Protein AF-A0A427L2S9-F1 (afdb_monomer_lite)

Sequence (96 aa):
MVETRKTSGLWSWLQFVLAAAFVGWCSYKGGSEVWRALETGLLRHGKGPDVALSDRPLVFWALNGFYGGAVLAGVGFAVFCLALAFQDVRKRGVGR

Structure (mmCIF, N/CA/C/O backbone):
data_AF-A0A427L2S9-F1
#
_entry.id   AF-A0A427L2S9-F1
#
loop_
_atom_site.group_PDB
_atom_site.id
_atom_site.type_symbol
_atom_site.label_atom_id
_atom_site.label_alt_id
_atom_site.label_comp_id
_atom_site.label_asym_id
_atom_site.label_entity_id
_atom_site.label_seq_id
_atom_site.pdbx_PDB_ins_code
_atom_site.Cartn_x
_atom_site.Cartn_y
_atom_site.Cartn_z
_atom_site.occupancy
_atom_site.B_iso_or_equiv
_atom_site.auth_seq_id
_atom_site.auth_comp_id
_atom_site.auth_asym_id
_atom_site.auth_atom_id
_atom_site.pdbx_PDB_model_num
ATOM 1 N N . MET A 1 1 ? -16.813 -18.597 34.945 1.00 44.84 1 MET A N 1
ATOM 2 C CA . MET A 1 1 ? -16.475 -18.682 33.501 1.00 44.84 1 MET A CA 1
ATOM 3 C C . MET A 1 1 ? -17.027 -17.482 32.704 1.00 44.84 1 MET A C 1
ATOM 5 O O . MET A 1 1 ? -17.638 -17.672 31.663 1.00 44.84 1 MET A O 1
ATOM 9 N N . VAL A 1 2 ? -16.832 -16.238 33.167 1.00 49.12 2 VAL A N 1
ATOM 10 C CA . VAL A 1 2 ? -17.360 -15.019 32.495 1.00 49.12 2 VAL A CA 1
ATOM 11 C C . VAL A 1 2 ? -16.229 -14.112 31.979 1.00 49.12 2 VAL A C 1
ATOM 13 O O . VAL A 1 2 ? -16.416 -13.335 31.046 1.00 49.12 2 VAL A O 1
ATOM 16 N N . GLU A 1 3 ? -15.017 -14.271 32.512 1.00 46.38 3 GLU A N 1
ATOM 17 C CA . GLU A 1 3 ? -13.872 -13.397 32.224 1.00 46.38 3 GLU A CA 1
ATOM 18 C C . GLU A 1 3 ? -13.207 -13.650 30.862 1.00 46.38 3 GLU A C 1
ATOM 20 O O . GLU A 1 3 ? -12.594 -12.751 30.288 1.00 46.38 3 GLU A O 1
ATOM 25 N N . THR A 1 4 ? -13.392 -14.842 30.291 1.00 47.53 4 THR A N 1
ATOM 26 C CA . THR A 1 4 ? -12.789 -15.255 29.013 1.00 47.53 4 THR A CA 1
ATOM 27 C C . THR A 1 4 ? -13.464 -14.635 27.784 1.00 47.53 4 THR A C 1
ATOM 29 O O . THR A 1 4 ? -12.848 -14.533 26.727 1.00 47.53 4 THR A O 1
ATOM 32 N N . ARG A 1 5 ? -14.719 -14.172 27.898 1.00 50.12 5 ARG A N 1
ATOM 33 C CA . ARG A 1 5 ? -15.497 -13.647 26.756 1.00 50.12 5 ARG A CA 1
ATOM 34 C C . ARG A 1 5 ? -15.185 -12.186 26.419 1.00 50.12 5 ARG A C 1
ATOM 36 O O . ARG A 1 5 ? -15.333 -11.761 25.277 1.00 50.12 5 ARG A O 1
ATOM 43 N N . LYS A 1 6 ? -14.779 -11.392 27.413 1.00 51.19 6 LYS A N 1
ATOM 44 C CA . LYS A 1 6 ? -14.460 -9.964 27.227 1.00 51.19 6 LYS A CA 1
ATOM 45 C C . LYS A 1 6 ? -13.033 -9.776 26.705 1.00 51.19 6 LYS A C 1
ATOM 47 O O . LYS A 1 6 ? -12.785 -8.905 25.873 1.00 51.19 6 LYS A O 1
ATOM 52 N N . THR A 1 7 ? -12.120 -10.634 27.157 1.00 55.25 7 THR A N 1
ATOM 53 C CA . THR A 1 7 ? -10.724 -10.707 26.711 1.00 55.25 7 THR A CA 1
ATOM 54 C C . THR A 1 7 ? -10.610 -11.208 25.276 1.00 55.25 7 THR A C 1
ATOM 56 O O . THR A 1 7 ? -9.886 -10.592 24.499 1.00 55.25 7 THR A O 1
ATOM 59 N N . SER A 1 8 ? -11.382 -12.225 24.871 1.00 59.06 8 SER A N 1
ATOM 60 C CA . SER A 1 8 ? -11.365 -12.732 23.487 1.00 59.06 8 SER A CA 1
ATOM 61 C C . SER A 1 8 ? -11.744 -11.659 22.464 1.00 59.06 8 SER A C 1
ATOM 63 O O . SER A 1 8 ? -11.134 -11.553 21.403 1.00 59.06 8 SER A O 1
ATOM 65 N N . GLY A 1 9 ? -12.715 -10.813 22.809 1.00 65.69 9 GLY A N 1
ATOM 66 C CA . GLY A 1 9 ? -13.125 -9.717 21.955 1.00 65.69 9 GLY A CA 1
ATOM 67 C C . GLY A 1 9 ? -12.072 -8.610 21.844 1.00 65.69 9 GLY A C 1
ATOM 68 O O . GLY A 1 9 ? -11.848 -8.071 20.760 1.00 65.69 9 GLY A O 1
ATOM 69 N N . LEU A 1 10 ? -11.458 -8.201 22.956 1.00 70.69 10 LEU A N 1
ATOM 70 C CA . LEU A 1 10 ? -10.421 -7.162 22.938 1.00 70.69 10 LEU A CA 1
ATOM 71 C C . LEU A 1 10 ? -9.172 -7.644 22.181 1.00 70.69 10 LEU A C 1
ATOM 73 O O . LEU A 1 10 ? -8.588 -6.892 21.407 1.00 70.69 10 LEU A O 1
ATOM 77 N N . TRP A 1 11 ? -8.823 -8.918 22.361 1.00 72.19 11 TRP A N 1
ATOM 78 C CA . TRP A 1 11 ? -7.708 -9.572 21.686 1.00 72.19 11 TRP A CA 1
ATOM 79 C C . TRP A 1 11 ? -7.931 -9.686 20.176 1.00 72.19 11 TRP A C 1
ATOM 81 O O . TRP A 1 11 ? -7.034 -9.378 19.397 1.00 72.19 11 TRP A O 1
ATOM 91 N N . SER A 1 12 ? -9.144 -10.054 19.753 1.00 73.44 12 SER A N 1
ATOM 92 C CA . SER A 1 12 ? -9.497 -10.134 18.333 1.00 73.44 12 SER A CA 1
ATOM 93 C C . SER A 1 12 ? -9.463 -8.756 17.658 1.00 73.44 12 SER A C 1
ATOM 95 O O . SER A 1 12 ? -8.886 -8.615 16.583 1.00 73.44 12 SER A O 1
ATOM 97 N N . TRP A 1 13 ? -9.961 -7.706 18.323 1.00 79.12 13 TRP A N 1
ATOM 98 C CA . TRP A 1 13 ? -9.844 -6.328 17.827 1.00 79.12 13 TRP A CA 1
ATOM 99 C C . TRP A 1 13 ? -8.381 -5.893 17.665 1.00 79.12 13 TRP A C 1
ATOM 101 O O . TRP A 1 13 ? -8.005 -5.363 16.619 1.00 79.12 13 TRP A O 1
ATOM 111 N N . LEU A 1 14 ? -7.543 -6.172 18.670 1.00 82.62 14 LEU A N 1
ATOM 112 C CA . LEU A 1 14 ? -6.117 -5.848 18.636 1.00 82.62 14 LEU A CA 1
ATOM 113 C C . LEU A 1 14 ? -5.413 -6.551 17.464 1.00 82.62 14 LEU A C 1
ATOM 115 O O . LEU A 1 14 ? -4.614 -5.928 16.770 1.00 82.62 14 LEU A O 1
ATOM 119 N N . GLN A 1 15 ? -5.751 -7.818 17.203 1.00 80.69 15 GLN A N 1
ATOM 120 C CA . GLN A 1 15 ? -5.227 -8.584 16.068 1.00 80.69 15 GLN A CA 1
ATOM 121 C C . GLN A 1 15 ? -5.590 -7.952 14.720 1.00 80.69 15 GLN A C 1
ATOM 123 O O . GLN A 1 15 ? -4.719 -7.846 13.860 1.00 80.69 15 GLN A O 1
ATOM 128 N N . PHE A 1 16 ? -6.831 -7.489 14.530 1.00 79.19 16 PHE A N 1
ATOM 129 C CA . PHE A 1 16 ? -7.234 -6.831 13.282 1.00 79.19 16 PHE A CA 1
ATOM 130 C C . PHE A 1 16 ? -6.526 -5.492 13.067 1.00 79.19 16 PHE A C 1
ATOM 132 O O . PHE A 1 16 ? -6.132 -5.189 11.942 1.00 79.19 16 PHE A O 1
ATOM 139 N N . VAL A 1 17 ? -6.320 -4.712 14.132 1.00 80.88 17 VAL A N 1
ATOM 140 C CA . VAL A 1 17 ? -5.580 -3.442 14.058 1.00 80.88 17 VAL A CA 1
ATOM 141 C C . VAL A 1 17 ? -4.103 -3.684 13.747 1.00 80.88 17 VAL A C 1
ATOM 143 O O . VAL A 1 17 ? -3.553 -3.023 12.869 1.00 80.88 17 VAL A O 1
ATOM 146 N N . LEU A 1 18 ? -3.469 -4.659 14.404 1.00 83.12 18 LEU A N 1
ATOM 147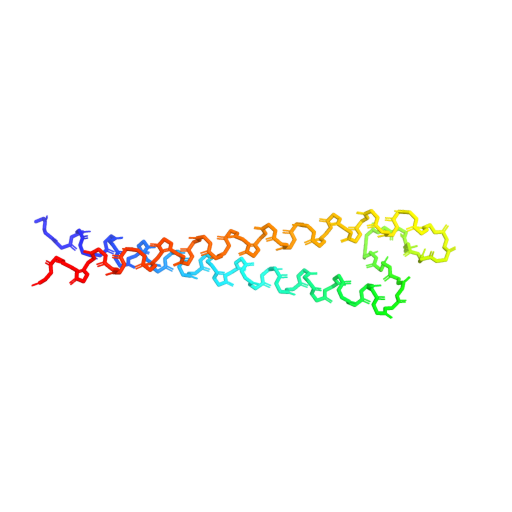 C CA . LEU A 1 18 ? -2.087 -5.063 14.118 1.00 83.12 18 LEU A CA 1
ATOM 148 C C . LEU A 1 18 ? -1.932 -5.589 12.689 1.00 83.12 18 LEU A C 1
ATOM 150 O O . LEU A 1 18 ? -0.990 -5.202 12.002 1.00 83.12 18 LEU A O 1
ATOM 154 N N . ALA A 1 19 ? -2.865 -6.420 12.219 1.00 79.19 19 ALA A N 1
ATOM 155 C CA . ALA A 1 19 ? -2.869 -6.917 10.847 1.00 79.19 19 ALA A CA 1
ATOM 156 C C . ALA A 1 19 ? -3.032 -5.772 9.837 1.00 79.19 19 ALA A C 1
ATOM 158 O O . ALA A 1 19 ? -2.273 -5.700 8.874 1.00 79.19 19 ALA A O 1
ATOM 159 N N . ALA A 1 20 ? -3.955 -4.836 10.077 1.00 79.19 20 ALA A N 1
ATOM 160 C CA . ALA A 1 20 ? -4.145 -3.668 9.220 1.00 79.19 20 ALA A CA 1
ATOM 161 C C . ALA A 1 20 ? -2.902 -2.762 9.198 1.00 79.19 20 ALA A C 1
ATOM 163 O O . ALA A 1 20 ? -2.483 -2.327 8.128 1.00 79.19 20 ALA A O 1
ATOM 164 N N . ALA A 1 21 ? -2.275 -2.522 10.353 1.00 82.19 21 ALA A N 1
ATOM 165 C CA . ALA A 1 21 ? -1.050 -1.733 10.451 1.00 82.19 21 ALA A CA 1
ATOM 166 C C . ALA A 1 21 ? 0.125 -2.410 9.727 1.00 82.19 21 ALA A C 1
ATOM 168 O O . ALA A 1 21 ? 0.851 -1.754 8.983 1.00 82.19 21 ALA A O 1
ATOM 169 N N . PHE A 1 22 ? 0.286 -3.725 9.894 1.00 84.44 22 PHE A N 1
ATOM 170 C CA . PHE A 1 22 ? 1.347 -4.490 9.244 1.00 84.44 22 PHE A CA 1
ATOM 171 C C . PHE A 1 22 ? 1.161 -4.545 7.724 1.00 84.44 22 PHE A C 1
ATOM 173 O O . PHE A 1 22 ? 2.081 -4.224 6.974 1.00 84.44 22 PHE A O 1
ATOM 180 N N . VAL A 1 23 ? -0.044 -4.876 7.255 1.00 83.94 23 VAL A N 1
ATOM 181 C CA . VAL A 1 23 ? -0.362 -4.919 5.819 1.00 83.94 23 VAL A CA 1
ATOM 182 C C . VAL A 1 23 ? -0.270 -3.524 5.200 1.00 83.94 23 VAL A C 1
ATOM 184 O O . VAL A 1 23 ? 0.262 -3.379 4.099 1.00 83.94 23 VAL A O 1
ATOM 187 N N . GLY A 1 24 ? -0.715 -2.486 5.912 1.00 78.94 24 GLY A N 1
ATOM 188 C CA . GLY A 1 24 ? -0.550 -1.093 5.500 1.00 78.94 24 GLY A CA 1
ATOM 189 C C . GLY A 1 24 ? 0.922 -0.702 5.362 1.00 78.94 24 GLY A C 1
ATOM 190 O O . GLY A 1 24 ? 1.307 -0.119 4.352 1.00 78.94 24 GLY A O 1
ATOM 191 N N . TRP A 1 25 ? 1.771 -1.094 6.316 1.00 80.12 25 TRP A N 1
ATOM 192 C CA . TRP A 1 25 ? 3.215 -0.856 6.262 1.00 80.12 25 TRP A CA 1
ATOM 193 C C . TRP A 1 25 ? 3.892 -1.587 5.095 1.00 80.12 25 TRP A C 1
ATOM 195 O O . TRP A 1 25 ? 4.676 -0.986 4.358 1.00 80.12 25 TRP A O 1
ATOM 205 N N . CYS A 1 26 ? 3.561 -2.864 4.879 1.00 79.44 26 CYS A N 1
ATOM 206 C CA . CYS A 1 26 ? 4.042 -3.635 3.731 1.00 79.44 26 CYS A CA 1
ATOM 207 C C . CYS A 1 26 ? 3.606 -3.004 2.402 1.00 79.44 26 CYS A C 1
ATOM 209 O O . CYS A 1 26 ? 4.417 -2.883 1.484 1.00 79.44 26 CYS A O 1
ATOM 211 N N . SER A 1 27 ? 2.357 -2.543 2.321 1.00 81.56 27 SER A N 1
ATOM 212 C CA . SER A 1 27 ? 1.818 -1.868 1.136 1.00 81.56 27 SER A CA 1
ATOM 213 C C . SER A 1 27 ? 2.500 -0.521 0.892 1.00 81.56 27 SER A C 1
ATOM 215 O O . SER A 1 27 ? 2.836 -0.204 -0.245 1.00 81.56 27 SER A O 1
ATOM 217 N N . TYR A 1 28 ? 2.780 0.250 1.946 1.00 79.94 28 TYR A N 1
ATOM 218 C CA . TYR A 1 28 ? 3.517 1.511 1.852 1.00 79.94 28 TYR A CA 1
ATOM 219 C C . TYR A 1 28 ? 4.949 1.301 1.349 1.00 79.94 28 TYR A C 1
ATOM 221 O O . TYR A 1 28 ? 5.388 1.983 0.424 1.00 79.94 28 TYR A O 1
ATOM 229 N N . LYS A 1 29 ? 5.667 0.316 1.904 1.00 82.62 29 LYS A N 1
ATOM 230 C CA . LYS A 1 29 ? 7.006 -0.059 1.431 1.00 82.62 29 LYS A CA 1
ATOM 231 C C . LYS A 1 29 ? 6.982 -0.483 -0.039 1.00 82.62 29 LYS A C 1
ATOM 233 O O . LYS A 1 29 ? 7.754 0.067 -0.821 1.00 82.62 29 LYS A O 1
ATOM 238 N N . GLY A 1 30 ? 6.062 -1.368 -0.427 1.00 76.50 30 GLY A N 1
ATOM 239 C CA . GLY A 1 30 ? 5.903 -1.791 -1.821 1.00 76.50 30 GLY A CA 1
ATOM 240 C C . GLY A 1 30 ? 5.588 -0.623 -2.761 1.00 76.50 30 GLY A C 1
ATOM 241 O O . GLY A 1 30 ? 6.246 -0.459 -3.783 1.00 76.50 30 GLY A O 1
ATOM 242 N N . GLY A 1 31 ? 4.653 0.251 -2.382 1.00 75.50 31 GLY A N 1
ATOM 243 C CA . GLY A 1 31 ? 4.313 1.447 -3.154 1.00 75.50 31 GLY A CA 1
ATOM 244 C C . GLY A 1 31 ? 5.482 2.423 -3.292 1.00 75.50 31 GLY A C 1
ATOM 245 O O . GLY A 1 31 ? 5.691 2.978 -4.366 1.00 75.50 31 GLY A O 1
ATOM 246 N N . SER A 1 32 ? 6.292 2.592 -2.243 1.00 79.94 32 SER A N 1
ATOM 247 C CA . SER A 1 32 ? 7.477 3.457 -2.287 1.00 79.94 32 SER A CA 1
ATOM 248 C C . SER A 1 32 ? 8.565 2.933 -3.233 1.00 79.94 32 SER A C 1
ATOM 250 O O . SER A 1 32 ? 9.242 3.723 -3.891 1.00 79.94 32 SER A O 1
ATOM 252 N N . GLU A 1 33 ? 8.713 1.610 -3.353 1.00 75.81 33 GLU A N 1
ATOM 253 C CA . GLU A 1 33 ? 9.626 0.999 -4.324 1.00 75.81 33 GLU A CA 1
ATOM 254 C C . GLU A 1 33 ? 9.099 1.118 -5.754 1.00 75.81 33 GLU A C 1
ATOM 256 O O . GLU A 1 33 ? 9.861 1.472 -6.653 1.00 75.81 33 GLU A O 1
ATOM 261 N N . VAL A 1 34 ? 7.794 0.915 -5.959 1.00 75.50 34 VAL A N 1
ATOM 262 C CA . VAL A 1 34 ? 7.131 1.140 -7.253 1.00 75.50 34 VAL A CA 1
ATOM 263 C C . VAL A 1 34 ? 7.269 2.600 -7.693 1.00 75.50 34 VAL A C 1
ATOM 265 O O . VAL A 1 34 ? 7.596 2.865 -8.850 1.00 75.50 34 VAL A O 1
ATOM 268 N N . TRP A 1 35 ? 7.089 3.546 -6.768 1.00 74.75 35 TRP A N 1
ATOM 269 C CA . TRP A 1 35 ? 7.260 4.975 -7.026 1.00 74.75 35 TRP A CA 1
ATOM 270 C C . TRP A 1 35 ? 8.704 5.320 -7.392 1.00 74.75 35 TRP A C 1
ATOM 272 O O . TRP A 1 35 ? 8.935 5.983 -8.399 1.00 74.75 35 TRP A O 1
ATOM 282 N N . ARG A 1 36 ? 9.692 4.802 -6.648 1.00 75.31 36 ARG A N 1
ATOM 283 C CA . ARG A 1 36 ? 11.114 4.970 -7.002 1.00 75.31 36 ARG A CA 1
ATOM 284 C C . ARG A 1 36 ? 11.448 4.365 -8.362 1.00 75.31 36 ARG A C 1
ATOM 286 O O . ARG A 1 36 ? 12.247 4.949 -9.090 1.00 75.31 36 ARG A O 1
ATOM 293 N N . ALA A 1 37 ? 10.863 3.222 -8.717 1.00 69.62 37 ALA A N 1
ATOM 294 C CA . ALA A 1 37 ? 11.062 2.606 -10.029 1.00 69.62 37 ALA A CA 1
ATOM 295 C C . ALA A 1 37 ? 10.467 3.460 -11.164 1.00 69.62 37 ALA A C 1
ATOM 297 O O . ALA A 1 37 ? 11.079 3.578 -12.223 1.00 69.62 37 ALA A O 1
ATOM 298 N N . LEU A 1 38 ? 9.312 4.093 -10.929 1.00 70.88 38 LEU A N 1
ATOM 299 C CA . LEU A 1 38 ? 8.696 5.071 -11.835 1.00 70.88 38 LEU A CA 1
ATOM 300 C C . LEU A 1 38 ? 9.551 6.332 -11.995 1.00 70.88 38 LEU A C 1
ATOM 302 O O . LEU A 1 38 ? 9.802 6.755 -13.117 1.00 70.88 38 LEU A O 1
ATOM 306 N N . GLU A 1 39 ? 10.026 6.900 -10.887 1.00 76.06 39 GLU A N 1
ATOM 307 C CA . GLU A 1 39 ? 10.810 8.141 -10.870 1.00 76.06 39 GLU A CA 1
ATOM 308 C C . GLU A 1 39 ? 12.181 7.977 -11.539 1.00 76.06 39 GLU A C 1
ATOM 310 O O . GLU A 1 39 ? 12.662 8.876 -12.223 1.00 76.06 39 GLU A O 1
ATOM 315 N N . THR A 1 40 ? 12.802 6.805 -11.390 1.00 71.25 40 THR A N 1
ATOM 316 C CA . THR A 1 40 ? 14.114 6.511 -11.987 1.00 71.25 40 THR A CA 1
ATOM 317 C C . THR A 1 40 ? 14.034 5.907 -13.390 1.00 71.25 40 THR A C 1
ATOM 319 O O . THR A 1 40 ? 15.064 5.787 -14.051 1.00 71.25 40 THR A O 1
ATOM 322 N N . GLY A 1 41 ? 12.845 5.495 -13.851 1.00 63.31 41 GLY A N 1
ATOM 323 C CA . GLY A 1 41 ? 12.672 4.775 -15.122 1.00 63.31 41 GLY A CA 1
ATOM 324 C C . GLY A 1 41 ? 13.415 3.431 -15.178 1.00 63.31 41 GLY A C 1
ATOM 325 O O . GLY A 1 41 ? 13.635 2.876 -16.258 1.00 63.31 41 GLY A O 1
ATOM 326 N N . LEU A 1 42 ? 13.830 2.916 -14.019 1.00 63.53 42 LEU A N 1
ATOM 327 C CA . LEU A 1 42 ? 14.673 1.740 -13.864 1.00 63.53 42 LEU A CA 1
ATOM 328 C C . LEU A 1 42 ? 14.080 0.840 -12.784 1.00 63.53 42 LEU A C 1
ATOM 330 O O . LEU A 1 42 ? 14.053 1.173 -11.599 1.00 63.53 42 LEU A O 1
ATOM 334 N N . LEU A 1 43 ? 13.640 -0.348 -13.193 1.00 62.91 43 LEU A N 1
ATOM 335 C CA . LEU A 1 43 ? 13.298 -1.416 -12.262 1.00 62.91 43 LEU A CA 1
ATOM 336 C C . LEU A 1 43 ? 14.595 -2.102 -11.838 1.00 62.91 43 LEU A C 1
ATOM 338 O O . LEU A 1 43 ? 15.023 -3.087 -12.440 1.00 62.91 43 LEU A O 1
ATOM 342 N N . ARG A 1 44 ? 15.224 -1.556 -10.793 1.00 60.47 44 ARG A N 1
ATOM 343 C CA . ARG A 1 44 ? 16.358 -2.198 -10.127 1.00 60.47 44 ARG A CA 1
ATOM 344 C C . ARG A 1 44 ? 15.864 -3.402 -9.341 1.00 60.47 44 ARG A C 1
ATOM 346 O O . ARG A 1 44 ? 15.219 -3.254 -8.304 1.00 60.47 44 ARG A O 1
ATOM 353 N N . HIS A 1 45 ? 16.153 -4.598 -9.830 1.00 60.84 45 HIS A N 1
ATOM 354 C CA . HIS A 1 45 ? 15.862 -5.833 -9.113 1.00 60.84 45 HIS A CA 1
ATOM 355 C C . HIS A 1 45 ? 17.154 -6.370 -8.510 1.00 60.84 45 HIS A C 1
ATOM 357 O O . HIS A 1 45 ? 18.046 -6.808 -9.221 1.00 60.84 45 HIS A O 1
ATOM 363 N N . GLY A 1 46 ? 17.239 -6.436 -7.178 1.00 52.91 46 GLY A N 1
ATOM 364 C CA . GLY A 1 46 ? 18.413 -6.991 -6.485 1.00 52.91 46 GLY A CA 1
ATOM 365 C C . GLY A 1 46 ? 18.694 -8.483 -6.755 1.00 52.91 46 GLY A C 1
ATOM 366 O O . GLY A 1 46 ? 19.646 -9.020 -6.200 1.00 52.91 46 GLY A O 1
ATOM 367 N N . LYS A 1 47 ? 17.867 -9.169 -7.562 1.00 50.25 47 LYS A N 1
ATOM 368 C CA . LYS A 1 47 ? 17.974 -10.602 -7.905 1.00 50.25 47 LYS A CA 1
ATOM 369 C C . LYS A 1 47 ? 17.766 -10.926 -9.401 1.00 50.25 47 LYS A C 1
ATOM 371 O O . LYS A 1 47 ? 17.673 -12.103 -9.735 1.00 50.25 47 LYS A O 1
ATOM 376 N N . GLY A 1 48 ? 17.691 -9.939 -10.302 1.00 54.34 48 GLY A N 1
ATOM 377 C CA . GLY A 1 48 ? 17.467 -10.167 -11.741 1.00 54.34 48 GLY A CA 1
ATOM 378 C C . GLY A 1 48 ? 18.053 -9.056 -12.623 1.00 54.34 48 GLY A C 1
ATOM 379 O O . GLY A 1 48 ? 18.447 -8.027 -12.083 1.00 54.34 48 GLY A O 1
ATOM 380 N N . PRO A 1 49 ? 18.147 -9.253 -13.954 1.00 57.84 49 PRO A N 1
ATOM 381 C CA . PRO A 1 49 ? 18.683 -8.244 -14.864 1.00 57.84 49 PRO A CA 1
ATOM 382 C C . PRO A 1 49 ? 17.867 -6.953 -14.758 1.00 57.84 49 PRO A C 1
ATOM 384 O O . PRO A 1 49 ? 16.638 -6.995 -14.836 1.00 57.84 49 PRO A O 1
ATOM 387 N N . ASP A 1 50 ? 18.558 -5.831 -14.558 1.00 64.25 50 ASP A N 1
ATOM 388 C CA . ASP A 1 50 ? 17.936 -4.514 -14.453 1.00 64.25 50 ASP A CA 1
ATOM 389 C C . ASP A 1 50 ? 17.099 -4.243 -15.708 1.00 64.25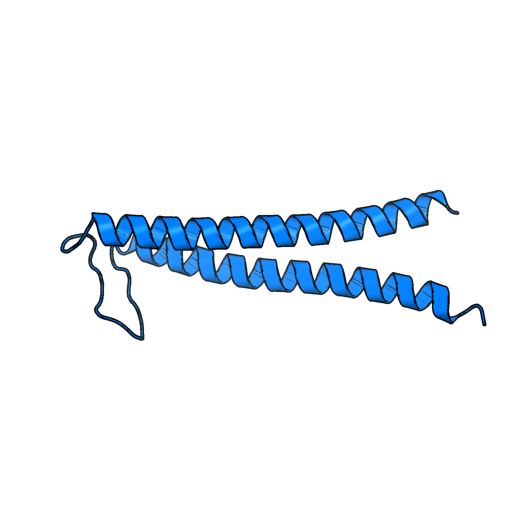 50 ASP A C 1
ATOM 391 O O . ASP A 1 50 ? 17.590 -4.325 -16.836 1.00 64.25 50 ASP A O 1
ATOM 395 N N . VAL A 1 51 ? 15.811 -3.950 -15.518 1.00 60.25 51 VAL A N 1
ATOM 396 C CA . VAL A 1 51 ? 14.905 -3.661 -16.633 1.00 60.25 51 VAL A CA 1
ATOM 397 C C . VAL A 1 51 ? 14.790 -2.151 -16.759 1.00 60.25 51 VAL A C 1
ATOM 399 O O . VAL A 1 51 ? 14.077 -1.493 -15.995 1.00 60.25 51 VAL A O 1
ATOM 402 N N . ALA A 1 52 ? 15.518 -1.599 -17.724 1.00 61.91 52 ALA A N 1
ATOM 403 C CA . ALA A 1 52 ? 15.385 -0.207 -18.115 1.00 61.91 52 ALA A CA 1
ATOM 404 C C . ALA A 1 52 ? 14.125 -0.010 -18.968 1.00 61.91 52 ALA A C 1
ATOM 406 O O . ALA A 1 52 ? 13.826 -0.817 -19.857 1.00 61.91 52 ALA A O 1
ATOM 407 N N . LEU A 1 53 ? 13.412 1.097 -18.735 1.00 58.66 53 LEU A N 1
ATOM 408 C CA . LEU A 1 53 ? 12.282 1.522 -19.569 1.00 58.66 53 LEU A CA 1
ATOM 409 C C . LEU A 1 53 ? 12.679 1.629 -21.055 1.00 58.66 53 LEU A C 1
ATOM 411 O O . LEU A 1 53 ? 11.861 1.356 -21.931 1.00 58.66 53 LEU A O 1
ATOM 415 N N . SER A 1 54 ? 13.940 1.985 -21.326 1.00 60.38 54 SER A N 1
ATOM 416 C CA . SER A 1 54 ? 14.513 2.121 -22.669 1.00 60.38 54 SER A CA 1
ATOM 417 C C . SER A 1 54 ? 14.699 0.795 -23.408 1.00 60.38 54 SER A C 1
ATOM 419 O O . SER A 1 54 ? 14.616 0.785 -24.631 1.00 60.38 54 SER A O 1
ATOM 421 N N . ASP A 1 55 ? 14.928 -0.311 -22.695 1.00 70.88 55 ASP A N 1
ATOM 422 C CA . ASP A 1 55 ? 15.175 -1.621 -23.312 1.00 70.88 55 ASP A CA 1
ATOM 423 C C . ASP A 1 55 ? 13.888 -2.425 -23.508 1.00 70.88 55 ASP A C 1
ATOM 425 O O . ASP A 1 55 ? 13.682 -3.050 -24.549 1.00 70.88 55 ASP A O 1
ATOM 429 N N . ARG A 1 56 ? 13.010 -2.459 -22.495 1.00 68.50 56 ARG A N 1
ATOM 430 C CA . ARG A 1 56 ? 11.790 -3.289 -22.518 1.00 68.50 56 ARG A CA 1
ATOM 431 C C . ARG A 1 56 ? 10.589 -2.563 -21.902 1.00 68.50 56 ARG A C 1
ATOM 433 O O . ARG A 1 56 ? 10.152 -2.921 -20.804 1.00 68.50 56 ARG A O 1
ATOM 440 N N . PRO A 1 57 ? 9.989 -1.597 -22.622 1.00 70.44 57 PRO A N 1
ATOM 441 C CA . PRO A 1 57 ? 8.923 -0.745 -22.091 1.00 70.44 57 PRO A CA 1
ATO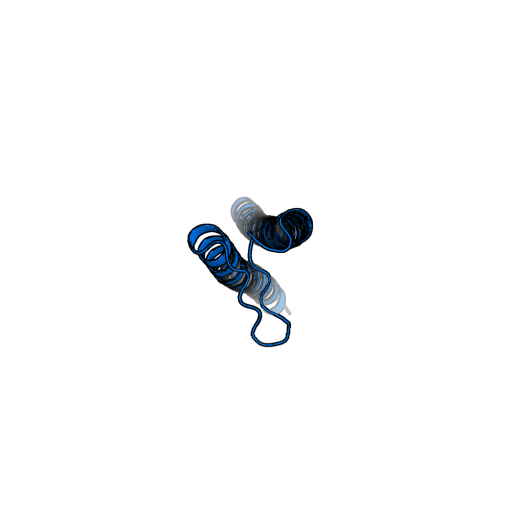M 442 C C . PRO A 1 57 ? 7.653 -1.524 -21.718 1.00 70.44 57 PRO A C 1
ATOM 444 O O . PRO A 1 57 ? 7.051 -1.257 -20.681 1.00 70.44 57 PRO A O 1
ATOM 447 N N . LEU A 1 58 ? 7.268 -2.531 -22.513 1.00 76.25 58 LEU A N 1
ATOM 44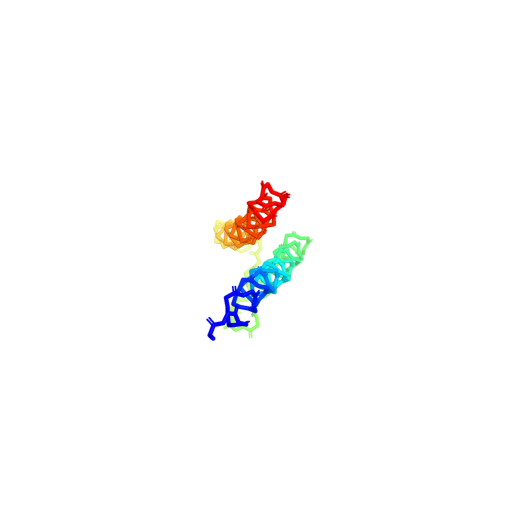8 C CA . LEU A 1 58 ? 6.093 -3.365 -22.221 1.00 76.25 58 LEU A CA 1
ATOM 449 C C . LEU A 1 58 ? 6.269 -4.177 -20.929 1.00 76.25 58 LEU A C 1
ATOM 451 O O . LEU A 1 58 ? 5.343 -4.290 -20.131 1.00 76.25 58 LEU A O 1
ATOM 455 N N . VAL A 1 59 ? 7.469 -4.722 -20.716 1.00 74.69 59 VAL A N 1
ATOM 456 C CA . VAL A 1 59 ? 7.799 -5.522 -19.528 1.00 74.69 59 VAL A CA 1
ATOM 457 C C . VAL A 1 59 ? 7.849 -4.629 -18.291 1.00 74.69 59 VAL A C 1
ATOM 459 O O . VAL A 1 59 ? 7.305 -5.003 -17.255 1.00 74.69 59 VAL A O 1
ATOM 462 N N . PHE A 1 60 ? 8.427 -3.430 -18.411 1.00 74.19 60 PHE A N 1
ATOM 463 C CA . PHE A 1 60 ? 8.443 -2.438 -17.338 1.00 74.19 60 PHE A CA 1
ATOM 464 C C . PHE A 1 60 ? 7.024 -2.081 -16.880 1.00 74.19 60 PHE A C 1
ATOM 466 O O . PHE A 1 60 ? 6.723 -2.167 -15.691 1.00 74.19 60 PHE A O 1
ATOM 473 N N . TRP A 1 61 ? 6.129 -1.741 -17.814 1.00 74.81 61 TRP A N 1
ATOM 474 C CA . TRP A 1 61 ? 4.745 -1.389 -17.488 1.00 74.81 61 TRP A CA 1
ATOM 475 C C . TRP A 1 61 ? 3.938 -2.571 -16.948 1.00 74.81 61 TRP A C 1
ATOM 477 O O . TRP A 1 61 ? 3.169 -2.390 -16.006 1.00 74.81 61 TRP A O 1
ATOM 487 N N . ALA A 1 62 ? 4.133 -3.778 -17.485 1.00 79.56 62 ALA A N 1
ATOM 488 C CA . ALA A 1 62 ? 3.467 -4.979 -16.985 1.00 79.56 62 ALA A CA 1
ATOM 489 C C . ALA A 1 62 ? 3.871 -5.297 -15.537 1.00 79.56 62 ALA A C 1
ATOM 491 O O . ALA A 1 62 ? 3.001 -5.536 -14.699 1.00 79.56 62 ALA A O 1
ATOM 492 N N . LEU A 1 63 ? 5.171 -5.245 -15.215 1.00 76.81 63 LEU A N 1
ATOM 493 C CA . LEU A 1 63 ? 5.644 -5.436 -13.841 1.00 76.81 63 LEU A CA 1
ATOM 494 C C . LEU A 1 63 ? 5.143 -4.322 -12.926 1.00 76.81 63 LEU A C 1
ATOM 496 O O . LEU A 1 63 ? 4.641 -4.609 -11.843 1.00 76.81 63 LEU A O 1
ATOM 500 N N . ASN A 1 64 ? 5.252 -3.064 -13.350 1.00 77.12 64 ASN A N 1
ATOM 501 C CA . ASN A 1 64 ? 4.828 -1.930 -12.537 1.00 77.12 64 ASN A CA 1
ATOM 502 C C . ASN A 1 64 ? 3.321 -1.992 -12.236 1.00 77.12 64 ASN A C 1
ATOM 504 O O . ASN A 1 64 ? 2.916 -1.866 -11.083 1.00 77.12 64 ASN A O 1
ATOM 508 N N . GLY A 1 65 ? 2.501 -2.310 -13.241 1.00 79.00 65 GLY A N 1
ATOM 509 C CA . GLY A 1 65 ? 1.066 -2.531 -13.077 1.00 79.00 65 GLY A CA 1
ATOM 510 C C . GLY A 1 65 ? 0.744 -3.714 -12.162 1.00 79.00 65 GLY A C 1
ATOM 511 O O . GLY A 1 65 ? -0.128 -3.599 -11.304 1.00 79.00 65 GLY A O 1
ATOM 512 N N . PHE A 1 66 ? 1.472 -4.827 -12.279 1.00 83.12 66 PHE A N 1
ATOM 513 C CA . PHE A 1 66 ? 1.302 -5.982 -11.395 1.00 83.12 66 PHE A CA 1
ATOM 514 C C . PHE A 1 66 ? 1.652 -5.651 -9.936 1.00 83.12 66 PHE A C 1
ATOM 516 O O . PHE A 1 66 ? 0.861 -5.927 -9.034 1.00 83.12 66 PHE A O 1
ATOM 523 N N . TYR A 1 67 ? 2.796 -5.003 -9.695 1.00 77.38 67 TYR A N 1
ATOM 524 C CA . TYR A 1 67 ? 3.209 -4.578 -8.355 1.00 77.38 67 TYR A CA 1
ATOM 525 C C . TYR A 1 67 ? 2.274 -3.513 -7.775 1.00 77.38 67 TYR A C 1
ATOM 527 O O . TYR A 1 67 ? 1.860 -3.627 -6.622 1.00 77.38 67 TYR A O 1
ATOM 535 N N . GLY A 1 68 ? 1.886 -2.515 -8.569 1.00 79.88 68 GLY A N 1
ATOM 536 C CA . GLY A 1 68 ? 0.909 -1.503 -8.176 1.00 79.88 68 GLY A CA 1
ATOM 537 C C . GLY A 1 68 ? -0.449 -2.120 -7.833 1.00 79.88 68 GLY A C 1
ATOM 538 O O . GLY A 1 68 ? -1.038 -1.788 -6.806 1.00 79.88 68 GLY A O 1
ATOM 539 N N . GLY A 1 69 ? -0.911 -3.087 -8.631 1.00 84.25 69 GLY A N 1
ATOM 540 C CA . GLY A 1 69 ? -2.130 -3.851 -8.365 1.00 84.25 69 GLY A CA 1
ATOM 541 C C . GLY A 1 69 ? -2.048 -4.668 -7.074 1.00 84.25 69 GLY A C 1
ATOM 542 O O . GLY A 1 69 ? -2.983 -4.649 -6.275 1.00 84.25 69 GLY A O 1
ATOM 543 N N . ALA A 1 70 ? -0.916 -5.328 -6.818 1.00 80.88 70 ALA A N 1
ATOM 544 C CA . ALA A 1 70 ? -0.687 -6.067 -5.578 1.00 80.88 70 ALA A CA 1
ATOM 545 C C . ALA A 1 70 ? -0.689 -5.145 -4.344 1.00 80.88 70 ALA A C 1
ATOM 547 O O . ALA A 1 70 ? -1.286 -5.484 -3.321 1.00 80.88 70 ALA A O 1
ATOM 548 N N . VAL A 1 71 ? -0.084 -3.957 -4.450 1.00 81.44 71 VAL A N 1
ATOM 549 C CA . VAL A 1 71 ? -0.119 -2.933 -3.394 1.00 81.44 71 VAL A CA 1
ATOM 550 C C . VAL A 1 71 ? -1.553 -2.462 -3.145 1.00 81.44 71 VAL A C 1
ATOM 552 O O . VAL A 1 71 ? -1.978 -2.413 -1.994 1.00 81.44 71 VAL A O 1
ATOM 555 N N . LEU A 1 72 ? -2.333 -2.180 -4.194 1.00 82.06 72 LEU A N 1
ATOM 556 C CA . LEU A 1 72 ? -3.741 -1.788 -4.057 1.00 82.06 72 LEU A CA 1
ATOM 557 C C . LEU A 1 72 ? -4.593 -2.882 -3.404 1.00 82.06 72 LEU A C 1
ATOM 559 O O . LEU A 1 72 ? -5.417 -2.580 -2.542 1.00 82.06 72 LEU A O 1
ATOM 563 N N . ALA A 1 73 ? -4.371 -4.149 -3.761 1.00 85.50 73 ALA A N 1
ATOM 564 C CA . ALA A 1 73 ? -5.038 -5.277 -3.118 1.00 85.50 73 ALA A CA 1
ATOM 565 C C . ALA A 1 73 ? -4.676 -5.375 -1.625 1.00 85.50 73 ALA A C 1
ATOM 567 O O . ALA A 1 73 ? -5.560 -5.570 -0.788 1.00 85.50 73 ALA A O 1
ATOM 568 N N . GLY A 1 74 ? -3.400 -5.169 -1.278 1.00 79.44 74 GLY A N 1
ATOM 569 C CA . GLY A 1 74 ? -2.929 -5.102 0.108 1.00 79.44 74 GLY A CA 1
ATOM 570 C C . GLY A 1 74 ? -3.580 -3.966 0.899 1.00 79.44 74 GLY A C 1
ATOM 571 O O . GLY A 1 74 ? -4.094 -4.190 1.995 1.00 79.44 74 GLY A O 1
ATOM 572 N N . VAL A 1 75 ? -3.656 -2.764 0.322 1.00 80.38 75 VAL A N 1
ATOM 573 C CA . VAL A 1 75 ? -4.362 -1.621 0.924 1.00 80.38 75 VAL A CA 1
ATOM 574 C C . VAL A 1 75 ? -5.843 -1.941 1.125 1.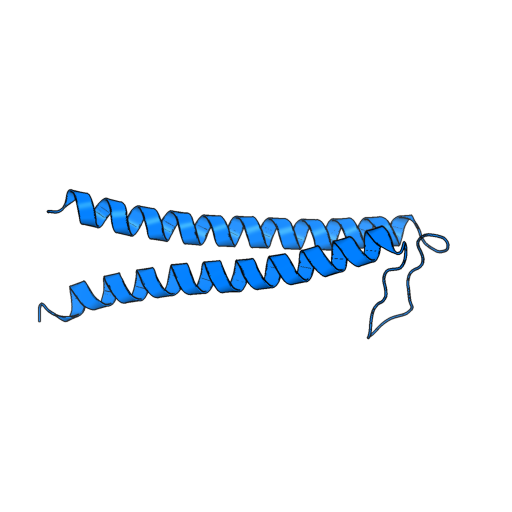00 80.38 75 VAL A C 1
ATOM 576 O O . VAL A 1 75 ? -6.371 -1.713 2.212 1.00 80.38 75 VAL A O 1
ATOM 579 N N . GLY A 1 76 ? -6.506 -2.519 0.121 1.00 83.38 76 GLY A N 1
ATOM 580 C CA . GLY A 1 76 ? -7.904 -2.939 0.221 1.00 83.38 76 GLY A CA 1
ATOM 581 C C . GLY A 1 76 ? -8.132 -3.925 1.368 1.00 83.38 76 GLY A C 1
ATOM 582 O O . GLY A 1 76 ? -9.065 -3.761 2.154 1.00 83.38 76 GLY A O 1
ATOM 583 N N . PHE A 1 77 ? -7.233 -4.897 1.529 1.00 82.50 77 PHE A N 1
ATOM 584 C CA . PHE A 1 77 ? -7.285 -5.852 2.631 1.00 82.50 77 PHE A CA 1
ATOM 585 C C . PHE A 1 77 ? -7.051 -5.190 3.999 1.00 82.50 77 PHE A C 1
ATOM 587 O O . PHE A 1 77 ? -7.784 -5.466 4.949 1.00 82.50 77 PHE A O 1
ATOM 594 N N . ALA A 1 78 ? -6.093 -4.264 4.105 1.00 81.50 78 ALA A N 1
ATOM 595 C CA . ALA A 1 78 ? -5.851 -3.510 5.336 1.00 81.50 78 ALA A CA 1
ATOM 596 C C . ALA A 1 78 ? -7.075 -2.675 5.748 1.00 81.50 78 ALA A C 1
ATOM 598 O O . ALA A 1 78 ? -7.479 -2.697 6.913 1.00 81.50 78 ALA A O 1
ATOM 599 N N . VAL A 1 79 ? -7.705 -1.990 4.789 1.00 82.31 79 VAL A N 1
ATOM 600 C CA . VAL A 1 79 ? -8.942 -1.227 5.011 1.00 82.31 79 VAL A CA 1
ATOM 601 C C . VAL A 1 79 ? -10.083 -2.153 5.429 1.00 82.31 79 VAL A C 1
ATOM 603 O O . VAL A 1 79 ? -10.839 -1.816 6.338 1.00 82.31 79 VAL A O 1
ATOM 606 N N . PHE A 1 80 ? -10.186 -3.340 4.828 1.00 84.38 80 PHE A N 1
ATOM 607 C CA . PHE A 1 80 ? -11.193 -4.330 5.200 1.00 84.38 80 PHE A CA 1
ATOM 608 C C . PHE A 1 80 ? -11.014 -4.825 6.644 1.00 84.38 80 PHE A C 1
ATOM 610 O O . PHE A 1 80 ? -11.973 -4.824 7.418 1.00 84.38 80 PHE A O 1
ATOM 617 N N . CYS A 1 81 ? -9.787 -5.163 7.056 1.00 79.94 81 CYS A N 1
ATOM 618 C CA . CYS A 1 81 ? -9.484 -5.514 8.448 1.00 79.94 81 CYS A CA 1
ATOM 619 C C . CYS A 1 81 ? -9.824 -4.373 9.418 1.00 79.94 81 CYS A C 1
ATOM 621 O O . CYS A 1 81 ? -10.419 -4.614 10.471 1.00 79.94 81 CYS A O 1
ATOM 623 N N . LEU A 1 82 ? -9.502 -3.129 9.054 1.00 78.75 82 LEU A N 1
ATOM 624 C CA . LEU A 1 82 ? -9.829 -1.953 9.857 1.00 78.75 82 LEU A CA 1
ATOM 625 C C . LEU A 1 82 ? -11.352 -1.765 9.985 1.00 78.75 82 LEU A C 1
ATOM 627 O O . LEU A 1 82 ? -11.860 -1.501 11.074 1.00 78.75 82 LEU A O 1
ATOM 631 N N . ALA A 1 83 ? -12.095 -1.953 8.893 1.00 84.06 83 ALA A N 1
ATOM 632 C CA . ALA A 1 83 ? -13.551 -1.859 8.880 1.00 84.06 83 ALA A CA 1
ATOM 633 C C . ALA A 1 83 ? -14.201 -2.906 9.798 1.00 84.06 83 ALA A C 1
ATOM 635 O O . ALA A 1 83 ? -15.117 -2.573 10.553 1.00 84.06 83 ALA A O 1
ATOM 636 N N . LEU A 1 84 ? -13.700 -4.146 9.799 1.00 82.44 84 LEU A N 1
ATOM 637 C CA . LEU A 1 84 ? -14.155 -5.190 10.724 1.00 82.44 84 LEU A CA 1
ATOM 638 C C . LEU A 1 84 ? -13.875 -4.820 12.185 1.00 82.44 84 LEU A C 1
ATOM 640 O O . LEU A 1 84 ? -14.759 -4.965 13.032 1.00 82.44 84 LEU A O 1
ATOM 644 N N . ALA A 1 85 ? -12.693 -4.268 12.471 1.00 78.19 85 ALA A N 1
ATOM 645 C CA . ALA A 1 85 ? -12.348 -3.786 13.805 1.00 78.19 85 ALA A CA 1
ATOM 646 C C . ALA A 1 85 ? -13.309 -2.675 14.276 1.00 78.19 85 ALA A C 1
ATOM 648 O O . ALA A 1 85 ? -13.784 -2.701 15.414 1.00 78.19 85 ALA A O 1
ATOM 649 N N . PHE A 1 86 ? -13.667 -1.732 13.399 1.00 79.12 86 PHE A N 1
ATOM 650 C CA . PHE A 1 86 ? -14.654 -0.692 13.709 1.00 79.12 86 PHE A CA 1
ATOM 651 C C . PHE A 1 86 ? -16.061 -1.248 13.927 1.00 79.12 86 PHE A C 1
ATOM 653 O O . PHE A 1 86 ? -16.765 -0.800 14.835 1.00 79.12 86 PHE A O 1
ATOM 660 N N . GLN A 1 87 ? -16.487 -2.227 13.126 1.00 80.88 87 GLN A N 1
ATOM 661 C CA . GLN A 1 87 ? -17.791 -2.860 13.316 1.00 80.88 87 GLN A CA 1
ATOM 662 C C . GLN A 1 87 ? -17.886 -3.598 14.652 1.00 80.88 87 GLN A C 1
ATOM 664 O O . GLN A 1 87 ? -18.937 -3.552 15.293 1.00 80.88 87 GLN A O 1
ATOM 669 N N . ASP A 1 88 ? -16.806 -4.236 15.098 1.00 75.25 88 ASP A N 1
ATOM 670 C CA . ASP A 1 88 ? -16.755 -4.909 16.396 1.00 75.25 88 ASP A CA 1
ATOM 671 C C . ASP A 1 88 ? -16.883 -3.901 17.557 1.00 75.25 88 ASP A C 1
ATOM 673 O O . ASP A 1 88 ? -17.688 -4.089 18.472 1.00 75.25 88 ASP A O 1
ATOM 677 N N . VAL A 1 89 ? -16.204 -2.749 17.471 1.00 71.50 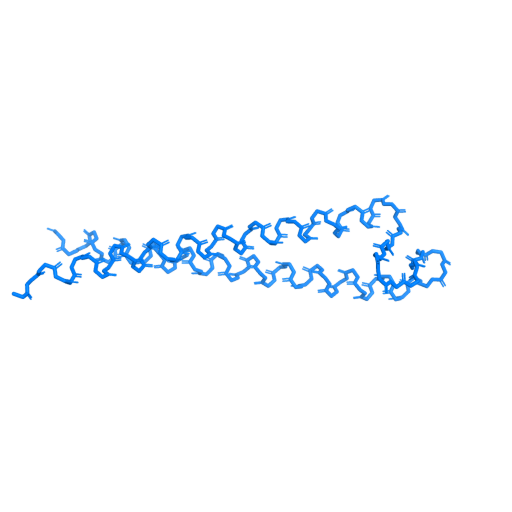89 VAL A N 1
ATOM 678 C CA . VAL A 1 89 ? -16.368 -1.644 18.438 1.00 71.50 89 VAL A CA 1
ATOM 679 C C . VAL A 1 89 ? -17.803 -1.115 18.439 1.00 71.50 89 VAL A C 1
ATOM 681 O O . VAL A 1 89 ? -18.400 -0.939 19.502 1.00 71.50 89 VAL A O 1
ATOM 684 N N . ARG A 1 90 ? -18.392 -0.904 17.258 1.00 72.12 90 ARG A N 1
ATOM 685 C CA . ARG A 1 90 ? -19.749 -0.363 17.117 1.00 72.12 90 ARG A CA 1
ATOM 686 C C . ARG A 1 90 ? -20.809 -1.316 17.681 1.00 72.12 90 ARG A C 1
ATOM 688 O O . ARG A 1 90 ? -21.712 -0.868 18.380 1.00 72.12 90 ARG A O 1
ATOM 695 N N . LYS A 1 91 ? -20.667 -2.628 17.460 1.00 68.75 91 LYS A N 1
ATOM 696 C CA . LYS A 1 91 ? -21.546 -3.655 18.051 1.00 68.75 91 LYS A CA 1
ATOM 697 C C . LYS A 1 91 ? -21.434 -3.709 19.578 1.00 68.75 91 LYS A C 1
ATOM 699 O O . LYS A 1 91 ? -22.440 -3.906 20.249 1.00 68.75 91 LYS A O 1
ATOM 704 N N . ARG A 1 92 ? -20.242 -3.486 20.140 1.00 60.91 92 ARG A N 1
ATOM 705 C CA . ARG A 1 92 ? -20.039 -3.418 21.601 1.00 60.91 92 ARG A CA 1
ATOM 706 C C . ARG A 1 92 ? -20.553 -2.126 22.231 1.00 60.91 92 ARG A C 1
ATOM 708 O O . ARG A 1 92 ? -20.913 -2.146 23.402 1.00 60.91 92 ARG A O 1
ATOM 715 N N . GLY A 1 93 ? -20.587 -1.029 21.475 1.00 56.09 93 GLY A N 1
ATOM 716 C CA . GLY A 1 93 ? -21.134 0.255 21.921 1.00 56.09 93 GLY A CA 1
ATOM 717 C C . GLY A 1 93 ? -22.664 0.298 21.987 1.00 56.09 93 GLY A C 1
ATOM 718 O O . GLY A 1 93 ? -23.197 1.023 22.811 1.00 56.09 93 GLY A O 1
ATOM 719 N N . VAL A 1 94 ? -23.360 -0.494 21.163 1.00 54.62 94 VAL A N 1
ATOM 720 C CA . VAL A 1 94 ? -24.838 -0.592 21.147 1.00 54.62 94 VAL A CA 1
ATOM 721 C C . VAL A 1 94 ? -25.381 -1.558 22.217 1.00 54.62 94 VAL A C 1
ATOM 723 O O . VAL A 1 94 ? -26.563 -1.528 22.533 1.00 54.62 94 VAL A O 1
ATOM 726 N N . GLY A 1 95 ? -24.531 -2.420 22.786 1.00 50.34 95 GLY A N 1
ATOM 727 C CA . GLY A 1 95 ? -24.906 -3.385 23.831 1.00 50.34 95 GLY A CA 1
ATOM 728 C C . GLY A 1 95 ? -24.694 -2.910 25.276 1.00 50.34 95 GLY A C 1
ATOM 729 O O . GLY A 1 95 ? -24.685 -3.749 26.176 1.00 50.34 95 GLY A O 1
ATOM 730 N N . ARG A 1 96 ? -24.453 -1.614 25.494 1.00 44.06 96 ARG A N 1
ATOM 731 C CA . ARG A 1 96 ? -24.430 -0.954 26.809 1.00 44.06 96 ARG A CA 1
ATOM 732 C C . ARG A 1 96 ? -25.597 0.011 26.904 1.00 44.06 96 ARG A C 1
ATOM 734 O O . ARG A 1 96 ? -26.074 0.182 28.042 1.00 44.06 96 ARG A O 1
#

pLDDT: mean 71.7, std 11.26, range [44.06, 85.5]

Foldseek 3Di:
DPVVVVVVLVVLLVVLLVLLVVLLVVLVVLVVLLVVCVVVQWNDDPPDDIDHCVPCVPVSVVVSVVSNVVSVVSNVSSVVSVVVSVVSVVVVVVVD

Radius of gyration: 19.96 Å; chains: 1; bounding box: 44×27×57 Å

Secondary structure (DSSP, 8-state):
--THHHHHHHHHHHHHHHHHHHHHHHHHHHHHHHHHHHHHTEE--TTS--EETTT-HHHHHHHHHHHHHHHHHHHHHHHHHHHHHHHHHHHHHHT-